Protein AF-A0A1T2L8E5-F1 (afdb_monomer_lite)

pLDDT: mean 88.31, std 12.89, range [35.72, 97.94]

Secondary structure (DSSP, 8-state):
-HHHHHHHHHHHHHHHHHHHHHHHHHHHH-TTTHHHHHHHHHHTHHHHHHHHHHHHHHHHHHHHHHT---TTS--HHHHHHHHHHHSPPPHHHHHHHHHHHHHHHHHHHHHHHHHIIIII---S-----

InterPro domains:
  IPR040704 HEPN, AbiU2-like [PF18734] (2-125)

Radius of gyration: 18.66 Å; chains: 1; bounding box: 38×29×58 Å

Foldseek 3Di:
DVVLVVLVVLLVVLVVQLVVLVVVLCCCVPPVNVVVCVVVCVVVVVVNVVSNLVSVLSNLVSLLLQDPPDCPGRHPVVSVVVCCVVPNDDPVVVVVS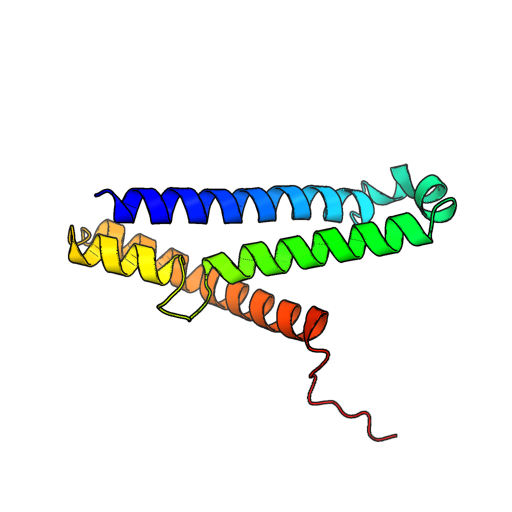VVVCVVCVVVSVVSVVVNCVSPPVPDVPPPPD

Organism: NCBI:txid642797

Structure (mmCIF, N/CA/C/O backbone):
data_AF-A0A1T2L8E5-F1
#
_entry.id   AF-A0A1T2L8E5-F1
#
loop_
_atom_site.group_PDB
_atom_site.id
_atom_site.type_symbol
_atom_site.label_atom_id
_atom_site.label_alt_id
_atom_site.label_comp_id
_atom_site.label_asym_id
_atom_site.label_entity_id
_atom_site.label_seq_id
_atom_site.pdbx_PDB_ins_code
_atom_site.Cartn_x
_atom_site.Cartn_y
_atom_site.Cartn_z
_atom_site.occupancy
_atom_site.B_iso_or_equiv
_atom_site.auth_seq_id
_atom_site.auth_comp_id
_atom_site.auth_asym_id
_atom_site.auth_atom_id
_atom_site.pdbx_PDB_model_num
ATOM 1 N N . MET A 1 1 ? 2.398 -8.120 -24.042 1.00 60.72 1 MET A N 1
ATOM 2 C CA . MET A 1 1 ? 1.280 -7.172 -23.806 1.00 60.72 1 MET A CA 1
ATOM 3 C C . MET A 1 1 ? 0.324 -7.706 -22.744 1.00 60.72 1 MET A C 1
ATOM 5 O O . MET A 1 1 ? -0.056 -6.941 -21.869 1.00 60.72 1 MET A O 1
ATOM 9 N N . ASP A 1 2 ? 0.035 -9.012 -22.755 1.00 79.31 2 ASP A N 1
ATOM 10 C CA . ASP A 1 2 ? -0.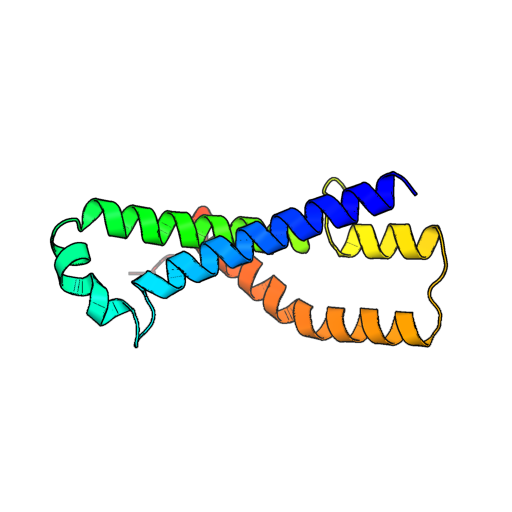758 -9.696 -21.721 1.00 79.31 2 ASP A CA 1
ATOM 11 C C . ASP A 1 2 ? -0.147 -9.578 -20.305 1.00 79.31 2 ASP A C 1
ATOM 13 O O . ASP A 1 2 ? -0.811 -9.130 -19.371 1.00 79.31 2 ASP A O 1
ATOM 17 N N . ASP A 1 3 ? 1.168 -9.798 -20.168 1.00 84.25 3 ASP A N 1
ATOM 18 C CA . ASP A 1 3 ? 1.861 -9.660 -18.875 1.00 84.25 3 ASP A CA 1
ATOM 19 C C . ASP A 1 3 ? 1.841 -8.230 -18.314 1.00 84.25 3 ASP A C 1
ATOM 21 O O . ASP A 1 3 ? 1.618 -8.032 -17.123 1.00 84.25 3 ASP A O 1
ATOM 25 N N . ILE A 1 4 ? 2.012 -7.206 -19.158 1.00 90.50 4 ILE A N 1
ATOM 26 C CA . ILE A 1 4 ? 1.951 -5.800 -18.718 1.00 90.50 4 ILE A CA 1
ATOM 27 C C . ILE A 1 4 ? 0.556 -5.482 -18.166 1.00 90.50 4 ILE A C 1
ATOM 29 O O . ILE A 1 4 ? 0.437 -4.887 -17.095 1.00 90.50 4 ILE A O 1
ATOM 33 N N . ASN A 1 5 ? -0.499 -5.915 -18.861 1.00 92.75 5 ASN A N 1
ATOM 34 C CA . ASN A 1 5 ? -1.879 -5.710 -18.420 1.00 92.75 5 ASN A CA 1
ATOM 35 C C . ASN A 1 5 ? -2.174 -6.430 -17.102 1.00 92.75 5 ASN A C 1
ATOM 37 O O . ASN A 1 5 ? -2.852 -5.869 -16.236 1.00 92.75 5 ASN A O 1
ATOM 41 N N . LYS A 1 6 ? -1.622 -7.634 -16.915 1.00 92.50 6 LYS A N 1
ATOM 42 C CA . LYS A 1 6 ? -1.698 -8.365 -15.649 1.00 92.50 6 LYS A CA 1
ATOM 43 C C . LYS A 1 6 ? -1.029 -7.587 -14.516 1.00 92.50 6 LYS A C 1
ATOM 45 O O . LYS A 1 6 ? -1.659 -7.370 -13.484 1.00 92.50 6 LYS A O 1
ATOM 50 N N . TYR A 1 7 ? 0.194 -7.092 -14.722 1.00 93.69 7 TYR A N 1
ATOM 51 C CA . TYR A 1 7 ? 0.890 -6.275 -13.721 1.00 93.69 7 TYR A CA 1
ATOM 52 C C . TYR A 1 7 ? 0.101 -5.014 -13.358 1.00 93.69 7 TYR A C 1
ATOM 54 O O . TYR A 1 7 ? -0.078 -4.716 -12.179 1.00 93.69 7 TYR A O 1
ATOM 62 N N . VAL A 1 8 ? -0.402 -4.285 -14.357 1.00 94.06 8 VAL A N 1
ATOM 63 C CA . VAL A 1 8 ? -1.191 -3.065 -14.134 1.00 94.06 8 VAL A CA 1
ATOM 64 C C . VAL A 1 8 ? -2.473 -3.366 -13.357 1.00 94.06 8 VAL A C 1
ATOM 66 O O . VAL A 1 8 ? -2.810 -2.626 -12.434 1.00 94.06 8 VAL A O 1
ATOM 69 N N . THR A 1 9 ? -3.178 -4.443 -13.702 1.00 96.00 9 THR A N 1
ATOM 70 C CA . THR A 1 9 ? -4.418 -4.851 -13.025 1.00 96.00 9 THR A CA 1
ATOM 71 C C . THR A 1 9 ? -4.169 -5.193 -11.559 1.00 96.00 9 THR A C 1
ATOM 73 O O . THR A 1 9 ? -4.834 -4.645 -10.681 1.00 96.00 9 THR A O 1
ATOM 76 N N . GLU A 1 10 ? -3.173 -6.029 -11.278 1.00 94.38 10 GLU A N 1
ATOM 77 C CA . GLU A 1 10 ? -2.825 -6.439 -9.914 1.00 94.38 10 GLU A CA 1
ATOM 78 C C . GLU A 1 10 ? -2.329 -5.265 -9.059 1.00 94.38 10 GLU A C 1
ATOM 80 O O . GLU A 1 10 ? -2.726 -5.120 -7.903 1.00 94.38 10 GLU A O 1
ATOM 85 N N . LEU A 1 11 ? -1.502 -4.379 -9.624 1.00 94.62 11 LEU A N 1
ATOM 86 C CA . LEU A 1 11 ? -1.008 -3.198 -8.913 1.00 94.62 11 LEU A CA 1
ATOM 87 C C . LEU A 1 11 ? -2.125 -2.197 -8.614 1.00 94.62 11 LEU A C 1
ATOM 89 O O . LEU A 1 11 ? -2.172 -1.644 -7.515 1.00 94.62 11 LEU A O 1
ATOM 93 N N . ARG A 1 12 ? -3.057 -1.992 -9.554 1.00 95.75 12 ARG A N 1
ATOM 94 C CA . ARG A 1 12 ? -4.266 -1.190 -9.310 1.00 95.75 12 ARG A CA 1
ATOM 95 C C . ARG A 1 12 ? -5.133 -1.812 -8.229 1.00 95.75 12 ARG A C 1
ATOM 97 O O . ARG A 1 12 ? -5.604 -1.099 -7.350 1.00 95.75 12 ARG A O 1
ATOM 104 N N . HIS A 1 13 ? -5.318 -3.128 -8.267 1.00 95.75 13 HIS A N 1
ATOM 105 C CA . HIS A 1 13 ? -6.064 -3.830 -7.235 1.00 95.75 13 HIS A CA 1
ATOM 106 C C . HIS A 1 13 ? -5.421 -3.630 -5.855 1.00 95.75 13 HIS A C 1
ATOM 108 O O . HIS A 1 13 ? -6.107 -3.221 -4.921 1.00 95.75 13 HIS A O 1
ATOM 114 N N . ALA A 1 14 ? -4.103 -3.809 -5.733 1.00 95.19 14 ALA A N 1
ATOM 115 C CA . ALA A 1 14 ? -3.379 -3.565 -4.486 1.00 95.19 14 ALA A CA 1
ATOM 116 C C . ALA A 1 14 ? -3.517 -2.110 -4.001 1.00 95.19 14 ALA A C 1
ATOM 118 O O . ALA A 1 14 ? -3.796 -1.882 -2.825 1.00 95.19 14 ALA A O 1
ATOM 119 N N . ALA A 1 15 ? -3.393 -1.129 -4.899 1.00 94.88 15 ALA A N 1
ATOM 120 C CA . ALA A 1 15 ? -3.581 0.282 -4.566 1.00 94.88 15 ALA A CA 1
ATOM 121 C C . ALA A 1 15 ? -5.010 0.583 -4.079 1.00 94.88 15 ALA A C 1
ATOM 123 O O . ALA A 1 15 ? -5.182 1.287 -3.085 1.00 94.88 15 ALA A O 1
ATOM 124 N N . ASN A 1 16 ? -6.028 -0.003 -4.714 1.00 97.31 16 ASN A N 1
ATOM 125 C CA . ASN A 1 16 ? -7.423 0.149 -4.298 1.00 97.31 16 ASN A CA 1
ATOM 126 C C . ASN A 1 16 ? -7.667 -0.458 -2.912 1.00 97.31 16 ASN A C 1
ATOM 128 O O . ASN A 1 16 ? -8.282 0.180 -2.062 1.00 97.31 16 ASN A O 1
ATOM 132 N N . ILE A 1 17 ? -7.149 -1.664 -2.653 1.00 97.31 17 ILE A N 1
ATOM 133 C CA . ILE A 1 17 ? -7.247 -2.300 -1.331 1.00 97.31 17 ILE A CA 1
ATOM 134 C C . ILE A 1 17 ? -6.553 -1.445 -0.268 1.00 97.31 17 ILE A C 1
ATOM 136 O O . ILE A 1 17 ? -7.107 -1.270 0.819 1.00 97.31 17 ILE A O 1
ATOM 140 N N . ALA A 1 18 ? -5.376 -0.889 -0.569 1.00 96.69 18 ALA A N 1
ATOM 141 C CA . ALA A 1 18 ? -4.692 0.031 0.330 1.00 96.69 18 ALA A CA 1
ATOM 142 C C . ALA A 1 18 ? -5.557 1.267 0.620 1.00 96.69 18 ALA A C 1
ATOM 144 O O . ALA A 1 18 ? -5.795 1.567 1.785 1.00 96.69 18 ALA A O 1
ATOM 145 N N . SER A 1 19 ? -6.088 1.931 -0.412 1.00 97.19 19 SER A N 1
ATOM 146 C CA . SER A 1 19 ? -6.933 3.122 -0.249 1.00 97.19 19 SER A CA 1
ATOM 147 C C . SER A 1 19 ? -8.151 2.844 0.628 1.00 97.19 19 SER A C 1
ATOM 149 O O . SER A 1 19 ? -8.341 3.508 1.637 1.00 97.19 19 SER A O 1
ATOM 151 N N . LEU A 1 20 ? -8.921 1.798 0.317 1.00 97.81 20 LEU A N 1
ATOM 152 C CA . LEU A 1 20 ? -10.140 1.468 1.060 1.00 97.81 20 LEU A CA 1
ATOM 153 C C . LEU A 1 20 ? -9.858 1.158 2.535 1.00 97.81 20 LEU A C 1
ATOM 155 O O . LEU A 1 20 ? -10.587 1.594 3.423 1.00 97.81 20 LEU A O 1
ATOM 159 N N . ASN A 1 21 ? -8.786 0.414 2.815 1.00 97.94 21 ASN A N 1
ATOM 160 C CA . ASN A 1 21 ? -8.409 0.106 4.193 1.00 97.94 21 ASN A CA 1
ATOM 161 C C . ASN A 1 21 ? -7.862 1.329 4.933 1.00 97.94 21 ASN A C 1
ATOM 163 O O . ASN A 1 21 ? -8.100 1.461 6.133 1.00 97.94 21 ASN A O 1
ATOM 167 N N . TYR A 1 22 ? -7.154 2.223 4.239 1.00 96.56 22 TYR A N 1
ATOM 168 C CA . TYR A 1 22 ? -6.742 3.504 4.798 1.00 96.56 22 TYR A CA 1
ATOM 169 C C . TYR A 1 22 ? -7.953 4.353 5.172 1.00 96.56 22 TYR A C 1
ATOM 171 O O . TYR A 1 22 ? -8.006 4.833 6.301 1.00 96.56 22 TYR A O 1
ATOM 179 N N . ASP A 1 23 ? -8.928 4.483 4.275 1.00 96.25 23 ASP A N 1
ATOM 180 C CA . ASP A 1 23 ? -10.118 5.303 4.495 1.00 96.25 23 ASP A CA 1
ATOM 181 C C . ASP A 1 23 ? -10.880 4.828 5.736 1.00 96.25 23 ASP A C 1
ATOM 183 O O . ASP A 1 23 ? -11.118 5.616 6.651 1.00 96.25 23 ASP A O 1
ATOM 187 N N . ILE A 1 24 ? -11.141 3.519 5.844 1.00 95.25 24 ILE A N 1
ATOM 188 C CA . ILE A 1 24 ? -11.811 2.931 7.014 1.00 95.25 24 ILE A CA 1
ATOM 189 C C . ILE A 1 24 ? -10.979 3.123 8.289 1.00 95.25 24 ILE A C 1
ATOM 191 O O . ILE A 1 24 ? -11.492 3.552 9.325 1.00 95.25 24 ILE A O 1
ATOM 195 N N . TRP A 1 25 ? -9.676 2.826 8.235 1.00 95.62 25 TRP A N 1
ATOM 196 C CA . TRP A 1 25 ? -8.793 2.991 9.390 1.00 95.62 25 TRP A CA 1
ATOM 197 C C . TRP A 1 25 ? -8.740 4.449 9.867 1.00 95.62 25 TRP A C 1
ATOM 199 O O . TRP A 1 25 ? -8.721 4.705 11.076 1.00 95.62 25 TRP A O 1
ATOM 209 N N . ARG A 1 26 ? -8.742 5.405 8.931 1.00 94.19 26 ARG A N 1
ATOM 210 C CA . ARG A 1 26 ? -8.792 6.840 9.218 1.00 94.19 26 ARG A CA 1
ATOM 211 C C . ARG A 1 26 ? -10.131 7.253 9.792 1.00 94.19 26 ARG A C 1
ATOM 213 O O . ARG A 1 26 ? -10.113 8.033 10.734 1.00 94.19 26 ARG A O 1
ATOM 220 N N . THR A 1 27 ? -11.256 6.714 9.329 1.00 93.94 27 THR A N 1
ATOM 221 C CA . THR A 1 27 ? -12.569 7.016 9.918 1.00 93.94 27 THR A CA 1
ATOM 222 C C . THR A 1 27 ? -12.574 6.783 11.433 1.00 93.94 27 THR A C 1
ATOM 224 O O . THR A 1 27 ? -13.066 7.628 12.179 1.00 93.94 27 THR A O 1
ATOM 227 N N . PHE A 1 28 ? -11.940 5.710 11.915 1.00 92.19 28 PHE A N 1
ATOM 228 C CA . PHE A 1 28 ? -11.896 5.383 13.348 1.00 92.19 28 PHE A CA 1
ATOM 229 C C . PHE A 1 28 ? -10.799 6.102 14.158 1.00 92.19 28 PHE A C 1
ATOM 231 O O . PHE A 1 28 ? -10.856 6.126 15.392 1.00 92.19 28 PHE A O 1
ATOM 238 N N . ASN A 1 29 ? -9.784 6.666 13.497 1.00 90.00 29 ASN A N 1
ATOM 239 C CA . ASN A 1 29 ? -8.602 7.238 14.162 1.00 90.00 29 ASN A CA 1
ATOM 240 C C . ASN A 1 29 ? -8.321 8.709 13.824 1.00 90.00 29 ASN A C 1
ATOM 242 O O . ASN A 1 29 ? -7.399 9.286 14.394 1.00 90.00 29 ASN A O 1
ATOM 246 N N . GLY A 1 30 ? -9.067 9.315 12.902 1.00 91.38 30 GLY A N 1
ATOM 247 C CA . GLY A 1 30 ? -8.925 10.718 12.529 1.00 91.38 30 GLY A CA 1
ATOM 248 C C . GLY A 1 30 ? -9.405 11.641 13.641 1.00 91.38 30 GLY A C 1
ATOM 249 O O . GLY A 1 30 ? -10.408 11.355 14.287 1.00 91.38 30 GLY A O 1
ATOM 250 N N . GLU A 1 31 ? -8.707 12.756 13.852 1.00 90.75 31 GLU A N 1
ATOM 251 C CA . GLU A 1 31 ? -9.055 13.735 14.894 1.00 90.75 31 GLU A CA 1
ATOM 252 C C . GLU A 1 31 ? -10.477 14.283 14.719 1.00 90.75 31 GLU A C 1
ATOM 254 O O . GLU A 1 31 ? -11.206 14.431 15.693 1.00 90.75 31 GLU A O 1
ATOM 259 N N . GLU A 1 32 ? -10.896 14.496 13.472 1.00 91.62 32 GLU A N 1
ATOM 260 C CA . GLU A 1 32 ? -12.224 15.015 13.132 1.00 91.62 32 GLU A CA 1
ATOM 261 C C . GLU A 1 32 ? -13.309 13.928 13.124 1.00 91.62 32 GLU A C 1
ATOM 263 O O . GLU A 1 32 ? -14.462 14.191 13.457 1.00 91.62 32 GLU A O 1
ATOM 268 N N . THR A 1 33 ? -12.962 12.692 12.754 1.00 91.44 33 THR A N 1
ATOM 269 C CA . THR A 1 33 ? -13.947 11.620 12.534 1.00 91.44 33 THR A CA 1
ATOM 270 C C . THR A 1 33 ? -14.145 10.730 13.753 1.00 91.44 33 THR A C 1
ATOM 272 O O . THR A 1 33 ? -15.249 10.251 13.993 1.00 91.44 33 THR A O 1
ATOM 275 N N . ARG A 1 34 ? -13.105 10.520 14.566 1.00 91.50 34 ARG A N 1
ATOM 276 C CA . ARG A 1 34 ? -13.168 9.673 15.762 1.00 91.50 34 ARG A CA 1
ATOM 277 C C . ARG A 1 34 ? -14.216 10.141 16.782 1.00 91.50 34 ARG A C 1
ATOM 279 O O . ARG A 1 34 ? -14.924 9.268 17.287 1.00 91.50 34 ARG A O 1
ATOM 286 N N . PRO A 1 35 ? -14.373 11.448 17.087 1.00 95.38 35 PRO A N 1
ATOM 287 C CA . PRO A 1 35 ? -15.386 11.907 18.041 1.00 95.38 35 PRO A CA 1
ATOM 288 C C . PRO A 1 35 ? -16.815 11.520 17.647 1.00 95.38 35 PRO A C 1
ATOM 290 O O . PRO A 1 35 ? -17.640 11.299 18.524 1.00 95.38 35 PRO A O 1
ATOM 293 N N . ILE A 1 36 ? -17.094 11.365 16.348 1.00 95.00 36 ILE A N 1
ATOM 294 C CA . ILE A 1 36 ? -18.413 10.969 15.829 1.00 95.00 36 ILE A CA 1
ATOM 295 C C . ILE A 1 36 ? -18.776 9.543 16.272 1.00 95.00 36 ILE A C 1
ATOM 297 O O . ILE A 1 36 ? -19.940 9.240 16.517 1.00 95.00 36 ILE A O 1
ATOM 301 N N . PHE A 1 37 ? -17.780 8.660 16.388 1.00 92.00 37 PHE A N 1
ATOM 302 C CA . PHE A 1 37 ? -17.991 7.233 16.639 1.00 92.00 37 PHE A CA 1
ATOM 303 C C . PHE A 1 37 ? -17.567 6.784 18.040 1.00 92.00 37 PHE A C 1
ATOM 305 O O . PHE A 1 37 ? -17.784 5.623 18.381 1.00 92.00 37 PHE A O 1
ATOM 312 N N . VAL A 1 38 ? -16.973 7.663 18.857 1.00 94.06 38 VAL A N 1
ATOM 313 C CA . VAL A 1 38 ? -16.281 7.282 20.101 1.00 94.06 38 VAL A CA 1
ATOM 314 C C . VAL A 1 38 ? -17.175 6.512 21.078 1.00 94.06 38 VAL A C 1
ATOM 316 O O . VAL A 1 38 ? -16.746 5.491 21.612 1.00 94.06 38 VAL A O 1
ATOM 319 N N . ASP A 1 39 ? -18.436 6.910 21.236 1.00 96.50 39 ASP A N 1
ATOM 320 C CA . ASP A 1 39 ? -19.375 6.239 22.145 1.00 96.50 39 ASP A CA 1
ATOM 321 C C . ASP A 1 39 ? -19.726 4.824 21.664 1.00 96.50 39 ASP A C 1
ATOM 323 O O . ASP A 1 39 ? -19.755 3.865 22.442 1.00 96.50 39 ASP A O 1
ATOM 327 N N . THR A 1 40 ? -19.910 4.664 20.351 1.00 95.88 40 THR A N 1
ATOM 328 C CA . THR A 1 40 ? -20.158 3.354 19.730 1.00 95.88 40 THR A CA 1
ATOM 329 C C . THR A 1 40 ? -18.909 2.478 19.807 1.00 95.88 40 THR A C 1
ATOM 331 O O . THR A 1 40 ? -18.995 1.288 20.114 1.00 95.88 40 THR A O 1
ATOM 334 N N . MET A 1 41 ? -17.734 3.072 19.591 1.00 95.00 41 MET A N 1
ATOM 335 C CA . MET A 1 41 ? -16.452 2.386 19.710 1.00 95.00 41 MET A CA 1
ATOM 336 C C . MET A 1 41 ? -16.212 1.871 21.126 1.00 95.00 41 MET A C 1
ATOM 338 O O . MET A 1 41 ? -15.765 0.739 21.286 1.00 95.00 41 MET A O 1
ATOM 342 N N . ASN A 1 42 ? -16.563 2.661 22.141 1.00 95.75 42 ASN A N 1
ATOM 343 C CA . ASN A 1 42 ? -16.462 2.262 23.541 1.00 95.75 42 ASN A CA 1
ATOM 344 C C . ASN A 1 42 ? -17.460 1.145 23.882 1.00 95.75 42 ASN A C 1
ATOM 346 O O . ASN A 1 42 ? -17.095 0.177 24.551 1.00 95.75 42 ASN A O 1
ATOM 350 N N . THR A 1 43 ? -18.687 1.227 23.357 1.00 97.75 43 THR A N 1
ATOM 351 C CA . THR A 1 43 ? -19.724 0.195 23.539 1.00 97.75 43 THR A CA 1
ATOM 352 C C . THR A 1 43 ? -19.287 -1.163 22.976 1.00 97.75 43 THR A C 1
ATOM 354 O O . THR A 1 43 ? -19.467 -2.190 23.627 1.00 97.75 43 THR A O 1
ATOM 357 N N . TYR A 1 44 ? -18.648 -1.181 21.803 1.00 96.94 44 TYR A N 1
ATOM 358 C CA . TYR A 1 44 ? -18.189 -2.407 21.136 1.00 96.94 44 TYR A CA 1
ATOM 359 C C . TYR A 1 44 ? -16.661 -2.487 21.052 1.00 96.94 44 TYR A C 1
ATOM 361 O O . TYR A 1 44 ? -16.091 -2.771 19.996 1.00 96.94 44 TYR A O 1
ATOM 369 N N . THR A 1 45 ? -15.989 -2.249 22.182 1.00 95.31 45 THR A N 1
ATOM 370 C CA . THR A 1 45 ? -14.528 -2.064 22.245 1.00 95.31 45 THR A CA 1
ATOM 371 C C . THR A 1 45 ? -13.744 -3.164 21.525 1.00 95.31 45 THR A C 1
ATOM 373 O O . THR A 1 45 ? -12.884 -2.858 20.700 1.00 95.31 45 THR A O 1
ATOM 376 N N . LEU A 1 46 ? -14.053 -4.440 21.786 1.00 95.88 46 LEU A N 1
ATOM 377 C CA . LEU A 1 46 ? -13.314 -5.557 21.189 1.00 95.88 46 LEU A CA 1
ATOM 378 C C . LEU A 1 46 ? -13.439 -5.575 19.659 1.00 95.88 46 LEU A C 1
ATOM 380 O O . LEU A 1 46 ? -12.439 -5.724 18.962 1.00 95.88 46 LEU A O 1
ATOM 384 N N . TYR A 1 47 ? -14.651 -5.360 19.139 1.00 96.12 47 TYR A N 1
ATOM 385 C CA . TYR A 1 47 ? -14.895 -5.306 17.700 1.00 96.12 47 TYR A CA 1
ATOM 386 C C . TYR A 1 47 ? -14.068 -4.199 17.041 1.00 96.12 47 TYR A C 1
ATOM 388 O O . TYR A 1 47 ? -13.346 -4.462 16.081 1.00 96.12 47 TYR A O 1
ATOM 396 N N . PHE A 1 48 ? -14.113 -2.976 17.576 1.00 95.06 48 PHE A N 1
ATOM 397 C CA . PHE A 1 48 ? -13.401 -1.849 16.972 1.00 95.06 48 PHE A CA 1
ATOM 398 C C . PHE A 1 48 ? -11.884 -1.953 17.121 1.00 95.06 48 PHE A C 1
ATOM 400 O O . PHE A 1 48 ? -11.168 -1.592 16.191 1.00 95.06 48 PHE A O 1
ATOM 407 N N . GLN A 1 49 ? -11.373 -2.493 18.230 1.00 93.81 49 GLN A N 1
ATOM 408 C CA . GLN A 1 49 ? -9.945 -2.791 18.369 1.00 93.81 49 GLN A CA 1
ATOM 409 C C . GLN A 1 49 ? -9.475 -3.773 17.289 1.00 93.81 49 GLN A C 1
ATOM 411 O O . GLN A 1 49 ? -8.480 -3.511 16.606 1.00 93.81 49 GLN A O 1
ATOM 416 N N . THR A 1 50 ? -10.212 -4.870 17.089 1.00 95.31 50 THR A N 1
ATOM 417 C CA . THR A 1 50 ? -9.905 -5.854 16.046 1.00 95.31 50 THR A CA 1
ATOM 418 C C . THR A 1 50 ? -10.038 -5.254 14.648 1.00 95.31 50 THR A C 1
ATOM 420 O O . THR A 1 50 ? -9.131 -5.427 13.837 1.00 95.31 50 THR A O 1
ATOM 423 N N . ALA A 1 51 ? -11.110 -4.512 14.365 1.00 95.69 51 ALA A N 1
ATOM 424 C CA . ALA A 1 51 ? -11.350 -3.902 13.059 1.00 95.69 51 ALA A CA 1
ATOM 425 C C . ALA A 1 51 ? -10.266 -2.876 12.697 1.00 95.69 51 ALA A C 1
ATOM 427 O O . ALA A 1 51 ? -9.702 -2.932 11.605 1.00 95.69 51 ALA A O 1
ATOM 428 N N . ILE A 1 52 ? -9.905 -1.981 13.625 1.00 94.81 52 ILE A N 1
ATOM 429 C CA . ILE A 1 52 ? -8.825 -1.003 13.427 1.00 94.81 52 ILE A CA 1
ATOM 430 C C . ILE A 1 52 ? -7.515 -1.715 13.102 1.00 94.81 52 ILE A C 1
ATOM 432 O O . ILE A 1 52 ? -6.829 -1.338 12.149 1.00 94.81 52 ILE A O 1
ATOM 436 N N . HIS A 1 53 ? -7.166 -2.749 13.871 1.00 93.38 53 HIS A N 1
ATOM 437 C CA . HIS A 1 53 ? -5.945 -3.504 13.625 1.00 93.38 53 HIS A CA 1
ATOM 438 C C . HIS A 1 53 ? -5.983 -4.218 12.269 1.00 93.38 53 HIS A C 1
ATOM 440 O O . HIS A 1 53 ? -5.017 -4.137 11.514 1.00 93.38 53 HIS A O 1
ATOM 446 N N . ALA A 1 54 ? -7.100 -4.866 11.933 1.00 95.31 54 ALA A N 1
ATOM 447 C CA . ALA A 1 54 ? -7.271 -5.597 10.683 1.00 95.31 54 ALA A CA 1
ATOM 448 C C . ALA A 1 54 ? -7.143 -4.681 9.458 1.00 95.31 54 ALA A C 1
ATOM 450 O O . ALA A 1 54 ? -6.390 -4.999 8.539 1.00 95.31 54 ALA A O 1
ATOM 451 N N . HIS A 1 55 ? -7.803 -3.520 9.464 1.00 96.94 55 HIS A N 1
ATOM 452 C CA . HIS A 1 55 ? -7.698 -2.557 8.368 1.00 96.94 55 HIS A CA 1
ATOM 453 C C . HIS A 1 55 ? -6.291 -1.961 8.262 1.00 96.94 55 HIS A C 1
ATOM 455 O O . HIS A 1 55 ? -5.751 -1.851 7.163 1.00 96.94 55 HIS A O 1
ATOM 461 N N . PHE A 1 56 ? -5.634 -1.662 9.387 1.00 94.88 56 PHE A N 1
ATOM 462 C CA . PHE A 1 56 ? -4.244 -1.202 9.364 1.00 94.88 56 PHE A CA 1
ATOM 463 C C . PHE A 1 56 ? -3.286 -2.264 8.803 1.00 94.88 56 PHE A C 1
ATOM 465 O O . PHE A 1 56 ? -2.431 -1.977 7.966 1.00 94.88 56 PHE A O 1
ATOM 472 N N . ALA A 1 57 ? -3.448 -3.514 9.229 1.00 94.44 57 ALA A N 1
ATOM 473 C CA . ALA A 1 57 ? -2.664 -4.646 8.760 1.00 94.44 57 ALA A CA 1
ATOM 474 C C . ALA A 1 57 ? -2.875 -4.896 7.254 1.00 94.44 57 ALA A C 1
ATOM 476 O O . ALA A 1 57 ? -1.902 -5.050 6.512 1.00 94.44 57 ALA A O 1
ATOM 477 N N . ALA A 1 58 ? -4.127 -4.871 6.789 1.00 95.50 58 ALA A N 1
ATOM 478 C CA . ALA A 1 58 ? -4.483 -5.021 5.381 1.00 95.50 58 ALA A CA 1
ATOM 479 C C . ALA A 1 58 ? -3.910 -3.889 4.512 1.00 95.50 58 ALA A C 1
ATOM 481 O O . ALA A 1 58 ? -3.340 -4.166 3.454 1.00 95.50 58 ALA A O 1
ATOM 482 N N . LEU A 1 59 ? -3.972 -2.638 4.988 1.00 95.88 59 LEU A N 1
ATOM 483 C CA . LEU A 1 59 ? -3.320 -1.484 4.363 1.00 95.88 59 LEU A CA 1
ATOM 484 C C . LEU A 1 59 ? -1.817 -1.729 4.167 1.00 95.88 59 LEU A C 1
ATOM 486 O O . LEU A 1 59 ? -1.301 -1.572 3.060 1.00 95.88 59 LEU A O 1
ATOM 490 N N . LEU A 1 60 ? -1.109 -2.140 5.224 1.00 94.56 60 LEU A N 1
ATOM 491 C CA . LEU A 1 60 ? 0.334 -2.383 5.159 1.00 94.56 60 LEU A CA 1
ATOM 492 C C . LEU A 1 60 ? 0.693 -3.522 4.204 1.00 94.56 60 LEU A C 1
ATOM 494 O O . LEU A 1 60 ? 1.669 -3.403 3.466 1.00 94.56 60 LEU A O 1
ATOM 498 N N . ILE A 1 61 ? -0.081 -4.611 4.197 1.00 93.38 61 ILE A N 1
ATOM 499 C CA . ILE A 1 61 ? 0.124 -5.727 3.264 1.00 93.38 61 ILE A CA 1
ATOM 500 C C . ILE A 1 61 ? -0.051 -5.247 1.821 1.00 93.38 61 ILE A C 1
ATOM 502 O O . ILE A 1 61 ? 0.803 -5.522 0.978 1.00 93.38 61 ILE A O 1
ATOM 506 N N . ALA A 1 62 ? -1.134 -4.524 1.536 1.00 94.62 62 ALA A N 1
ATOM 507 C CA . ALA A 1 62 ? -1.437 -4.044 0.195 1.00 94.62 62 ALA A CA 1
ATOM 508 C C . ALA A 1 62 ? -0.359 -3.078 -0.323 1.00 94.62 62 ALA A C 1
ATOM 510 O O . ALA A 1 62 ? 0.140 -3.262 -1.431 1.00 94.62 62 ALA A O 1
ATOM 511 N N . LEU A 1 63 ? 0.077 -2.120 0.505 1.00 94.25 63 LEU A N 1
ATOM 512 C CA . LEU A 1 63 ? 1.170 -1.205 0.162 1.00 94.25 63 LEU A CA 1
ATOM 513 C C . LEU A 1 63 ? 2.512 -1.922 -0.005 1.00 94.25 63 LEU A C 1
ATOM 515 O O . LEU A 1 63 ? 3.278 -1.584 -0.903 1.00 94.25 63 LEU A O 1
ATOM 519 N N . TYR A 1 64 ? 2.812 -2.909 0.843 1.00 92.81 64 TYR A N 1
ATOM 520 C CA . TYR A 1 64 ? 4.069 -3.648 0.753 1.00 92.81 64 TYR A CA 1
ATOM 521 C C . TYR A 1 64 ? 4.176 -4.423 -0.563 1.00 92.81 64 TYR A C 1
ATOM 523 O O . TYR A 1 64 ? 5.230 -4.393 -1.191 1.00 92.81 64 TYR A O 1
ATOM 531 N N . ARG A 1 65 ? 3.081 -5.048 -1.022 1.00 91.00 65 ARG A N 1
ATOM 532 C CA . ARG A 1 65 ? 3.042 -5.788 -2.298 1.00 91.00 65 ARG A CA 1
ATOM 533 C C . ARG A 1 65 ? 3.424 -4.919 -3.500 1.00 91.00 65 ARG A C 1
ATOM 535 O O . ARG A 1 65 ? 4.074 -5.411 -4.415 1.00 91.00 65 ARG A O 1
ATOM 542 N N . VAL A 1 66 ? 3.078 -3.629 -3.484 1.00 90.75 66 VAL A N 1
ATOM 543 C CA . VAL A 1 66 ? 3.389 -2.689 -4.578 1.00 90.75 66 VAL A CA 1
ATOM 544 C C . VAL A 1 66 ? 4.900 -2.547 -4.801 1.00 90.75 66 VAL A C 1
ATOM 546 O O . VAL A 1 66 ? 5.327 -2.395 -5.943 1.00 90.75 66 VAL A O 1
ATOM 549 N N . HIS A 1 67 ? 5.715 -2.644 -3.746 1.00 87.50 67 HIS A N 1
ATOM 550 C CA . HIS A 1 67 ? 7.176 -2.467 -3.811 1.00 87.50 67 HIS A CA 1
ATOM 551 C C . HIS A 1 67 ? 7.949 -3.634 -3.196 1.00 87.50 67 HIS A C 1
ATOM 553 O O . HIS A 1 67 ? 9.056 -3.474 -2.680 1.00 87.50 67 HIS A O 1
ATOM 559 N N . GLU A 1 68 ? 7.354 -4.824 -3.201 1.00 84.62 68 GLU A N 1
ATOM 560 C CA . GLU A 1 68 ? 8.004 -6.004 -2.651 1.00 84.62 68 GLU A CA 1
ATOM 561 C C . GLU A 1 68 ? 9.266 -6.328 -3.474 1.00 84.62 68 GLU A C 1
ATOM 563 O O . GLU A 1 68 ? 9.181 -6.432 -4.696 1.00 84.62 68 GLU A O 1
ATOM 568 N N . PRO A 1 69 ? 10.446 -6.506 -2.845 1.00 80.88 69 PRO A N 1
ATOM 569 C CA . PRO A 1 69 ? 11.706 -6.677 -3.575 1.00 80.88 69 PRO A CA 1
ATOM 570 C C . PRO A 1 69 ? 11.849 -8.043 -4.259 1.00 80.88 69 PRO A C 1
ATOM 572 O O . PRO A 1 69 ? 12.836 -8.285 -4.955 1.00 80.88 69 PRO A O 1
ATOM 575 N N . ARG A 1 70 ? 10.911 -8.968 -4.036 1.00 83.19 70 ARG A N 1
ATOM 576 C CA . ARG A 1 70 ? 10.964 -10.305 -4.622 1.00 83.19 70 ARG A CA 1
ATOM 577 C C . ARG A 1 70 ? 10.657 -10.242 -6.117 1.00 83.19 70 ARG A C 1
ATOM 579 O O . ARG A 1 70 ? 9.704 -9.601 -6.543 1.00 83.19 70 ARG A O 1
ATOM 586 N N . SER A 1 71 ? 11.440 -10.947 -6.924 1.00 80.81 71 SER A N 1
ATOM 587 C CA . SER A 1 71 ? 11.254 -10.980 -8.379 1.00 80.81 71 SER A CA 1
ATOM 588 C C . SER A 1 71 ? 10.152 -11.936 -8.845 1.00 80.81 71 SER A C 1
ATOM 590 O O . SER A 1 71 ? 9.784 -11.895 -10.012 1.00 80.81 71 SER A O 1
ATOM 592 N N . ASP A 1 72 ? 9.655 -12.808 -7.964 1.00 84.12 72 ASP A N 1
ATOM 593 C CA . ASP A 1 72 ? 8.586 -13.775 -8.242 1.00 84.12 72 ASP A CA 1
ATOM 594 C C . ASP A 1 72 ? 7.181 -13.234 -7.922 1.00 84.12 72 ASP A C 1
ATOM 596 O O . ASP A 1 72 ? 6.209 -13.988 -7.917 1.00 84.12 72 ASP A O 1
ATOM 600 N N . THR A 1 73 ? 7.058 -11.928 -7.663 1.00 87.19 73 THR A N 1
ATOM 601 C CA . THR A 1 73 ? 5.784 -11.263 -7.369 1.00 87.19 73 THR A CA 1
ATOM 602 C C . THR A 1 73 ? 5.472 -10.144 -8.361 1.00 87.19 73 THR A C 1
ATOM 604 O O . THR A 1 73 ? 6.326 -9.654 -9.104 1.00 87.19 73 THR A O 1
ATOM 607 N N . VAL A 1 74 ? 4.201 -9.738 -8.386 1.00 89.94 74 VAL A N 1
ATOM 608 C CA . VAL A 1 74 ? 3.740 -8.591 -9.169 1.00 89.94 74 VAL A CA 1
ATOM 609 C C . VAL A 1 74 ? 3.944 -7.318 -8.353 1.00 89.94 74 VAL A C 1
ATOM 611 O O . VAL A 1 74 ? 3.229 -7.077 -7.382 1.00 89.94 74 VAL A O 1
ATOM 614 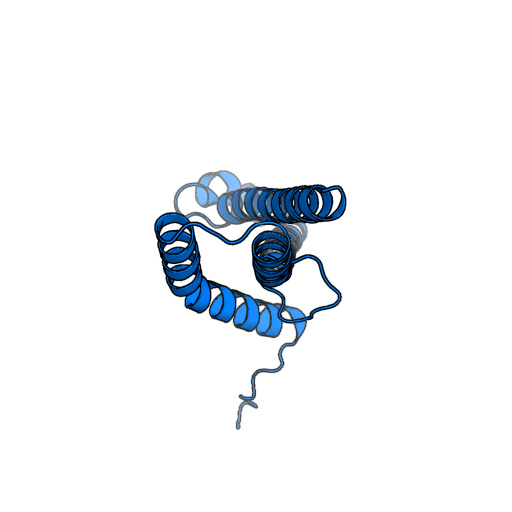N N . ASN A 1 75 ? 4.931 -6.518 -8.752 1.00 92.94 75 ASN A N 1
ATOM 615 C CA . ASN A 1 75 ? 5.339 -5.283 -8.085 1.00 92.94 75 ASN A CA 1
ATOM 616 C C . ASN A 1 75 ? 5.733 -4.201 -9.115 1.00 92.94 75 ASN A C 1
ATOM 618 O O . ASN A 1 75 ? 5.936 -4.485 -10.301 1.00 92.94 75 ASN A O 1
ATOM 622 N N . VAL A 1 76 ? 5.819 -2.945 -8.671 1.00 91.94 76 VAL A N 1
ATOM 623 C CA . VAL A 1 76 ? 6.160 -1.788 -9.516 1.00 91.94 76 VAL A CA 1
ATOM 624 C C . VAL A 1 76 ? 7.552 -1.921 -10.144 1.00 91.94 76 VAL A C 1
ATOM 626 O O . VAL A 1 76 ? 7.650 -1.701 -11.353 1.00 91.94 76 VAL A O 1
ATOM 629 N N . PRO A 1 77 ? 8.618 -2.326 -9.419 1.00 90.25 77 PRO A N 1
ATOM 630 C CA . PRO A 1 77 ? 9.922 -2.568 -10.040 1.00 90.25 77 PRO A CA 1
ATOM 631 C C . PRO A 1 77 ? 9.869 -3.576 -11.198 1.00 90.25 77 PRO A C 1
ATOM 633 O O . PRO A 1 77 ? 10.462 -3.341 -12.253 1.00 90.25 77 PRO A O 1
ATOM 636 N N . GLY A 1 78 ? 9.116 -4.667 -11.034 1.00 91.56 78 GLY A N 1
ATOM 637 C CA . GLY A 1 78 ? 8.890 -5.675 -12.066 1.00 91.56 78 GLY A CA 1
ATOM 638 C C . GLY A 1 78 ? 8.138 -5.121 -13.276 1.00 91.56 78 GLY A C 1
ATOM 639 O O . GLY A 1 78 ? 8.569 -5.340 -14.408 1.00 91.56 78 GLY A O 1
ATOM 640 N N . LEU A 1 79 ? 7.082 -4.327 -13.056 1.00 91.88 79 LEU A N 1
ATOM 641 C CA . LEU A 1 79 ? 6.362 -3.653 -14.143 1.00 91.88 79 LEU A CA 1
ATOM 642 C C . LEU A 1 79 ? 7.296 -2.722 -14.928 1.00 91.88 79 LEU A C 1
ATOM 644 O O . LEU A 1 79 ? 7.348 -2.788 -16.154 1.00 91.88 79 LEU 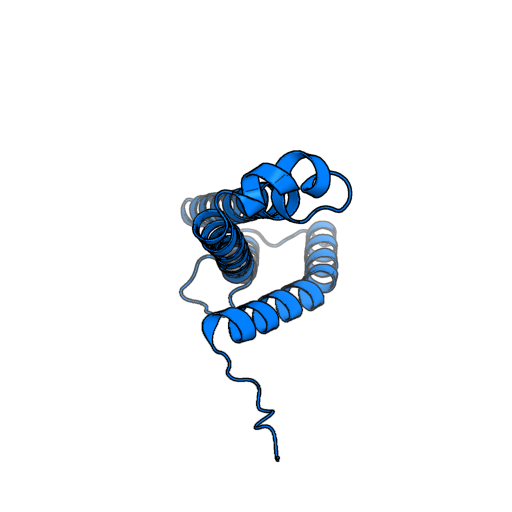A O 1
ATOM 648 N N . VAL A 1 80 ? 8.059 -1.874 -14.232 1.00 90.69 80 VAL A N 1
ATOM 649 C CA . VAL A 1 80 ? 9.005 -0.935 -14.857 1.00 90.69 80 VAL A CA 1
ATOM 650 C C . VAL A 1 80 ? 10.037 -1.685 -15.699 1.00 90.69 80 VAL A C 1
ATOM 652 O O . VAL A 1 80 ? 10.351 -1.251 -16.809 1.00 90.69 80 VAL A O 1
ATOM 655 N N . LYS A 1 81 ? 10.536 -2.822 -15.202 1.00 89.94 81 LYS A N 1
ATOM 656 C CA . LYS A 1 81 ? 11.468 -3.685 -15.931 1.00 89.94 81 LYS A CA 1
ATOM 657 C C . LYS A 1 81 ? 10.845 -4.233 -17.221 1.00 89.94 81 LYS A C 1
ATOM 659 O O . LYS A 1 81 ? 11.410 -4.008 -18.287 1.00 89.94 81 LYS A O 1
ATOM 664 N N . ILE A 1 82 ? 9.674 -4.870 -17.139 1.00 91.12 82 ILE A N 1
ATOM 665 C CA . ILE A 1 82 ? 9.001 -5.490 -18.297 1.00 91.12 82 ILE A CA 1
ATOM 666 C C . ILE A 1 82 ? 8.630 -4.443 -19.351 1.00 91.12 82 ILE A C 1
ATOM 668 O O . ILE A 1 82 ? 8.805 -4.674 -20.550 1.00 91.12 82 ILE A O 1
ATOM 672 N N . VAL A 1 83 ? 8.136 -3.276 -18.925 1.00 90.50 83 VAL A N 1
ATOM 673 C CA . VAL A 1 83 ? 7.793 -2.197 -19.859 1.00 90.50 83 VAL A CA 1
ATOM 674 C C . VAL A 1 83 ? 9.047 -1.694 -20.561 1.00 90.50 83 VAL A C 1
ATOM 676 O O . VAL A 1 83 ? 9.032 -1.600 -21.781 1.00 90.50 83 VAL A O 1
ATOM 679 N N . LYS A 1 84 ? 10.142 -1.453 -19.830 1.00 89.12 84 LYS A N 1
ATOM 680 C CA . LYS A 1 84 ? 11.416 -1.007 -20.411 1.00 89.12 84 LYS A CA 1
ATOM 681 C C . LYS A 1 84 ? 11.996 -2.013 -21.412 1.00 89.12 84 LYS A C 1
ATOM 683 O O . LYS A 1 84 ? 12.576 -1.592 -22.407 1.00 89.12 84 LYS A O 1
ATOM 688 N N . GLU A 1 85 ? 11.871 -3.310 -21.134 1.00 89.50 85 GLU A N 1
ATOM 689 C CA . GLU A 1 85 ? 12.327 -4.392 -22.021 1.00 89.50 85 GLU A CA 1
ATOM 690 C C . GLU A 1 85 ? 11.457 -4.511 -23.278 1.00 89.50 85 GLU A C 1
ATOM 692 O O . GLU A 1 85 ? 11.980 -4.747 -24.363 1.00 89.50 85 GLU A O 1
ATOM 697 N N . SER A 1 86 ? 10.144 -4.302 -23.149 1.00 86.88 86 SER A N 1
ATOM 698 C CA . SER A 1 86 ? 9.207 -4.372 -24.278 1.00 86.88 86 SER A CA 1
ATOM 699 C C . SER A 1 86 ? 9.249 -3.114 -25.151 1.00 86.88 86 SER A C 1
ATOM 701 O O . SER A 1 86 ? 9.145 -3.196 -26.370 1.00 86.88 86 SER A O 1
ATOM 703 N N . HIS A 1 87 ? 9.363 -1.945 -24.520 1.00 85.81 87 HIS A N 1
ATOM 704 C CA . HIS A 1 87 ? 9.356 -0.628 -25.146 1.00 85.81 87 HIS A CA 1
ATOM 705 C C . HIS A 1 87 ? 10.264 0.309 -24.338 1.00 85.81 87 HIS A C 1
ATOM 707 O O . HIS A 1 87 ? 9.872 0.783 -23.265 1.00 85.81 87 HIS A O 1
ATOM 713 N N . PRO A 1 88 ? 11.478 0.608 -24.827 1.00 86.25 88 PRO A N 1
ATOM 714 C CA . PRO A 1 88 ? 12.366 1.538 -24.151 1.00 86.25 88 PRO A CA 1
ATOM 715 C C . PRO A 1 88 ? 11.670 2.879 -23.908 1.00 86.25 88 PRO A C 1
ATOM 717 O O . PRO A 1 88 ? 11.118 3.487 -24.824 1.00 86.25 88 PRO A O 1
ATOM 720 N N . PHE A 1 89 ? 11.698 3.346 -22.661 1.00 89.50 89 PHE A N 1
ATOM 721 C CA . PHE A 1 89 ? 11.140 4.649 -22.319 1.00 89.50 89 PHE A CA 1
ATOM 722 C C . PHE A 1 89 ? 11.829 5.769 -23.098 1.00 89.50 89 PHE A C 1
ATOM 724 O O . PHE A 1 89 ? 13.054 5.766 -23.257 1.00 89.50 89 PHE A O 1
ATOM 731 N N . SER A 1 90 ? 11.053 6.786 -23.479 1.00 92.12 90 SER A N 1
ATOM 732 C CA . SER A 1 90 ? 11.623 8.076 -23.860 1.00 92.12 90 SER A CA 1
ATOM 733 C C . SER A 1 90 ? 12.420 8.668 -22.688 1.00 92.12 90 SER A C 1
ATOM 735 O O . SER A 1 90 ? 12.203 8.320 -21.520 1.00 92.12 90 SER A O 1
ATOM 737 N N . ALA A 1 91 ? 13.351 9.579 -22.981 1.00 90.31 91 ALA A N 1
ATOM 738 C CA . ALA A 1 91 ? 14.155 10.236 -21.948 1.00 90.31 91 ALA A CA 1
ATOM 739 C C . ALA A 1 91 ? 13.284 10.942 -20.889 1.00 90.31 91 ALA A C 1
ATOM 741 O O . ALA A 1 91 ? 13.597 10.897 -19.699 1.00 90.31 91 ALA A O 1
ATOM 742 N N . GLU A 1 92 ? 12.167 11.530 -21.319 1.00 92.38 92 GLU A N 1
ATOM 743 C CA . GLU A 1 92 ? 11.192 12.192 -20.453 1.00 92.38 92 GLU A CA 1
ATOM 744 C C . GLU A 1 92 ? 10.497 11.204 -19.508 1.00 92.38 92 GLU A C 1
ATOM 746 O O . GLU A 1 92 ? 10.560 11.374 -18.292 1.00 92.38 92 GLU A O 1
ATOM 751 N N . ILE A 1 93 ? 9.921 10.117 -20.038 1.00 91.56 93 ILE A N 1
ATOM 752 C CA . ILE A 1 93 ? 9.242 9.100 -19.219 1.00 91.56 93 ILE A CA 1
ATOM 753 C C . ILE A 1 93 ? 10.223 8.474 -18.227 1.00 91.56 93 ILE A C 1
ATOM 755 O O . ILE A 1 93 ? 9.899 8.290 -17.054 1.00 91.56 93 ILE A O 1
ATOM 759 N N . LYS A 1 94 ? 11.452 8.194 -18.672 1.00 89.88 94 LYS A N 1
ATOM 760 C CA . LYS A 1 94 ? 12.509 7.666 -17.807 1.00 89.88 94 LYS A CA 1
ATOM 761 C C . LYS A 1 94 ? 12.798 8.611 -16.639 1.00 89.88 94 LYS A C 1
ATOM 763 O O . LYS A 1 94 ? 12.920 8.143 -15.510 1.00 89.88 94 LYS A O 1
ATOM 768 N N . LYS A 1 95 ? 12.898 9.921 -16.892 1.00 91.62 95 LYS A N 1
ATOM 769 C CA . LYS A 1 95 ? 13.112 10.929 -15.843 1.00 91.62 95 LYS A CA 1
ATOM 770 C C . LYS A 1 95 ? 11.958 10.929 -14.838 1.00 91.62 95 LYS A C 1
ATOM 772 O O . LYS A 1 95 ? 12.215 10.889 -13.639 1.00 91.62 95 LYS A O 1
ATOM 777 N N . THR A 1 96 ? 10.717 10.907 -15.317 1.00 93.50 96 THR A N 1
ATOM 778 C CA . THR A 1 96 ? 9.517 10.886 -14.468 1.00 93.50 96 THR A CA 1
ATOM 779 C C . THR A 1 96 ? 9.463 9.642 -13.584 1.00 93.50 96 THR A C 1
ATOM 781 O O . THR A 1 96 ? 9.312 9.758 -12.371 1.00 93.50 96 THR A O 1
ATOM 784 N N . VAL A 1 97 ? 9.663 8.452 -14.160 1.00 90.69 97 VAL A N 1
ATOM 785 C CA . VAL A 1 97 ? 9.657 7.184 -13.410 1.00 90.69 97 VAL A CA 1
ATOM 786 C C . VAL A 1 97 ? 10.750 7.164 -12.337 1.00 90.69 97 VAL A C 1
ATOM 788 O O . VAL A 1 97 ? 10.495 6.727 -11.218 1.00 90.69 97 VAL A O 1
ATOM 791 N N . LEU A 1 98 ? 11.952 7.661 -12.648 1.00 89.38 98 LEU A N 1
ATOM 792 C CA . LEU A 1 98 ? 13.046 7.739 -11.677 1.00 89.38 98 LEU A CA 1
ATOM 793 C C . LEU A 1 98 ? 12.763 8.746 -10.554 1.00 89.38 98 LEU A C 1
ATOM 795 O O . LEU A 1 98 ? 13.074 8.443 -9.405 1.00 89.38 98 LEU A O 1
ATOM 799 N N . SER A 1 99 ? 12.163 9.902 -10.863 1.00 93.62 99 SER A N 1
ATOM 800 C CA . SER A 1 99 ? 11.779 10.902 -9.852 1.00 93.62 99 SER A CA 1
ATOM 801 C C . SER A 1 99 ? 10.755 10.332 -8.878 1.00 93.62 99 SER A C 1
ATOM 803 O O . SER A 1 99 ? 10.999 10.302 -7.676 1.00 93.62 99 SER A O 1
ATOM 805 N N . ILE A 1 100 ? 9.658 9.777 -9.406 1.00 92.69 100 ILE A N 1
ATOM 806 C CA . ILE A 1 100 ? 8.598 9.169 -8.592 1.00 92.69 100 ILE A CA 1
ATOM 807 C C . ILE A 1 100 ? 9.167 8.012 -7.767 1.00 92.69 100 ILE A C 1
ATOM 809 O O . ILE A 1 100 ? 8.907 7.910 -6.572 1.00 92.69 100 ILE A O 1
ATOM 813 N N . GLY A 1 101 ? 9.993 7.158 -8.380 1.00 89.50 101 GLY A N 1
ATOM 814 C CA . GLY A 1 101 ? 10.666 6.072 -7.672 1.00 89.50 101 GLY A CA 1
ATOM 815 C C . GLY A 1 101 ? 11.499 6.577 -6.491 1.00 89.50 101 GLY A C 1
ATOM 816 O O . GLY A 1 101 ? 11.384 6.038 -5.393 1.00 89.50 101 GLY A O 1
ATOM 817 N N . ALA A 1 102 ? 12.287 7.637 -6.686 1.00 91.19 102 ALA A N 1
ATOM 818 C CA . ALA A 1 102 ? 13.105 8.235 -5.632 1.00 91.19 102 ALA A CA 1
ATOM 819 C C . ALA A 1 102 ? 12.265 8.862 -4.504 1.00 91.19 102 ALA A C 1
ATOM 821 O O . ALA A 1 102 ? 12.633 8.745 -3.334 1.00 91.19 102 ALA A O 1
ATOM 822 N N . GLU A 1 103 ? 11.132 9.482 -4.836 1.00 93.50 103 GLU A N 1
ATOM 823 C CA . GLU A 1 103 ? 10.190 10.058 -3.868 1.00 93.50 103 GLU A CA 1
ATOM 824 C C . GLU A 1 103 ? 9.466 8.979 -3.048 1.00 93.50 103 GLU A C 1
ATOM 826 O O . GLU A 1 103 ? 9.299 9.117 -1.833 1.00 93.50 103 GLU A O 1
ATOM 831 N N . CYS A 1 104 ? 9.067 7.873 -3.684 1.00 91.06 104 CYS A N 1
ATOM 832 C CA . CYS A 1 104 ? 8.338 6.788 -3.027 1.00 91.06 104 CYS A CA 1
ATOM 833 C C . CYS A 1 104 ? 9.240 5.851 -2.213 1.00 91.06 104 CYS A C 1
ATOM 835 O O . CYS A 1 104 ? 8.806 5.297 -1.204 1.00 91.06 104 CYS A O 1
ATOM 837 N N . GLU A 1 105 ? 10.500 5.682 -2.601 1.00 90.44 105 GLU A N 1
ATOM 838 C CA . GLU A 1 105 ? 11.471 4.802 -1.947 1.00 90.44 105 GLU A CA 1
ATOM 839 C C . GLU A 1 105 ? 11.569 4.974 -0.405 1.00 90.44 105 GLU A C 1
ATOM 841 O O . GLU A 1 105 ? 11.464 3.978 0.324 1.00 90.44 105 GLU A O 1
ATOM 846 N N . PRO A 1 106 ? 11.696 6.190 0.172 1.00 93.19 106 PRO A N 1
ATOM 847 C CA . PRO A 1 106 ? 11.659 6.356 1.627 1.00 93.19 106 PRO A CA 1
ATOM 848 C C . PRO A 1 106 ? 10.313 5.961 2.255 1.00 93.19 106 PRO A C 1
ATOM 850 O O . PRO A 1 106 ? 10.295 5.517 3.406 1.00 93.19 106 PRO A O 1
ATOM 853 N N . LEU A 1 107 ? 9.197 6.097 1.533 1.00 93.06 107 LEU A N 1
ATOM 854 C CA . LEU A 1 107 ? 7.873 5.687 2.006 1.00 93.06 107 LEU A CA 1
ATOM 855 C C . LEU A 1 107 ? 7.757 4.162 2.038 1.00 93.06 107 LEU A C 1
ATOM 857 O O . LEU A 1 107 ? 7.319 3.605 3.045 1.00 93.06 107 LEU A O 1
ATOM 861 N N . PHE A 1 108 ? 8.235 3.471 1.004 1.00 91.50 108 PHE A N 1
ATOM 862 C CA . PHE A 1 108 ? 8.239 2.010 0.974 1.00 91.50 108 PHE A CA 1
ATOM 863 C C . PHE A 1 108 ? 9.096 1.403 2.084 1.00 91.50 108 PHE A C 1
ATOM 865 O O . PHE A 1 108 ? 8.683 0.431 2.720 1.00 91.50 108 PHE A O 1
ATOM 872 N N . ARG A 1 109 ? 10.238 2.021 2.413 1.00 91.25 109 ARG A N 1
ATOM 873 C CA . ARG A 1 109 ? 11.026 1.620 3.590 1.00 91.25 109 ARG A CA 1
ATOM 874 C C . ARG A 1 109 ? 10.230 1.736 4.888 1.00 91.25 109 ARG A C 1
ATOM 876 O O . ARG A 1 109 ? 10.285 0.824 5.712 1.00 91.25 109 ARG A O 1
ATOM 883 N N . LYS A 1 110 ? 9.461 2.815 5.073 1.00 92.25 110 LYS A N 1
ATOM 884 C CA . LYS A 1 110 ? 8.587 2.969 6.249 1.00 92.25 110 LYS A CA 1
ATOM 885 C C . LYS A 1 110 ? 7.507 1.890 6.288 1.00 92.25 110 LYS A C 1
ATOM 887 O O . LYS A 1 110 ? 7.304 1.299 7.343 1.00 92.25 110 LYS A O 1
ATOM 892 N N . VAL A 1 111 ? 6.8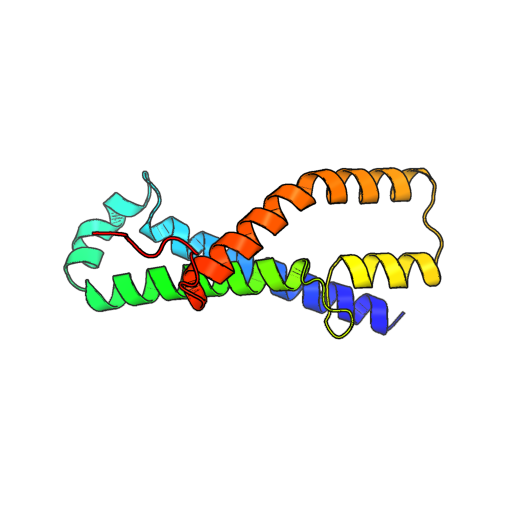70 1.584 5.156 1.00 92.69 111 VAL A N 1
ATOM 893 C CA . VAL A 1 111 ? 5.878 0.498 5.057 1.00 92.69 111 VAL A CA 1
ATOM 894 C C . VAL A 1 111 ? 6.500 -0.850 5.428 1.00 92.69 111 VAL A C 1
ATOM 896 O O . VAL A 1 111 ? 5.924 -1.588 6.224 1.00 92.69 111 VAL A O 1
ATOM 899 N N . ALA A 1 112 ? 7.700 -1.155 4.928 1.00 89.94 112 ALA A N 1
ATOM 900 C CA . ALA A 1 112 ? 8.413 -2.387 5.262 1.00 89.94 112 ALA A CA 1
ATOM 901 C C . ALA A 1 112 ? 8.738 -2.487 6.764 1.00 89.94 112 ALA A C 1
ATOM 903 O O . ALA A 1 112 ? 8.537 -3.540 7.373 1.00 89.94 112 ALA A O 1
ATOM 904 N N . ILE A 1 113 ? 9.191 -1.387 7.380 1.00 89.06 113 ILE A N 1
ATOM 905 C CA . ILE A 1 113 ? 9.426 -1.310 8.830 1.00 89.06 113 ILE A CA 1
ATOM 906 C C . ILE A 1 113 ? 8.118 -1.537 9.594 1.00 89.06 113 ILE A C 1
ATOM 908 O O . ILE A 1 113 ? 8.078 -2.381 10.485 1.00 89.06 113 ILE A O 1
ATOM 912 N N . LEU A 1 114 ? 7.044 -0.831 9.229 1.00 90.19 114 LEU A N 1
ATOM 913 C CA . LEU A 1 114 ? 5.738 -0.947 9.881 1.00 90.19 114 LEU A CA 1
ATOM 914 C C . LEU A 1 114 ? 5.183 -2.367 9.787 1.00 90.19 114 LEU A C 1
ATOM 916 O O . LEU A 1 114 ? 4.777 -2.920 10.804 1.00 90.19 114 LEU A O 1
ATOM 920 N N . ARG A 1 115 ? 5.238 -2.997 8.608 1.00 89.12 115 ARG A N 1
ATOM 921 C CA . ARG A 1 115 ? 4.855 -4.403 8.421 1.00 89.12 115 ARG A CA 1
ATOM 922 C C . ARG A 1 115 ? 5.648 -5.315 9.359 1.00 89.12 115 ARG A C 1
ATOM 924 O O . ARG A 1 115 ? 5.067 -6.154 10.039 1.00 89.12 115 ARG A O 1
ATOM 931 N N . ASN A 1 116 ? 6.968 -5.158 9.419 1.00 85.75 116 ASN A N 1
ATOM 932 C CA . ASN A 1 116 ? 7.806 -5.989 10.285 1.00 85.75 116 ASN A CA 1
ATOM 933 C C . ASN A 1 116 ? 7.520 -5.759 11.776 1.00 85.75 116 ASN A C 1
ATOM 935 O O . ASN A 1 116 ? 7.612 -6.702 12.558 1.00 85.75 116 ASN A O 1
ATOM 939 N N . THR A 1 117 ? 7.132 -4.547 12.171 1.00 84.12 117 THR A N 1
ATOM 940 C CA . THR A 1 117 ? 6.662 -4.263 13.531 1.00 84.12 117 THR A CA 1
ATOM 941 C C . THR A 1 117 ? 5.328 -4.951 13.808 1.00 84.12 117 THR A C 1
ATOM 943 O O . THR A 1 117 ? 5.236 -5.687 14.784 1.00 84.12 117 THR A O 1
ATOM 946 N N . VAL A 1 118 ? 4.336 -4.772 12.930 1.00 81.44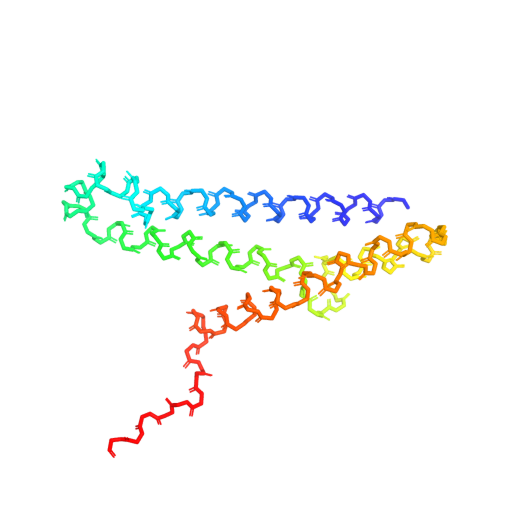 118 VAL A N 1
ATOM 947 C CA . VAL A 1 118 ? 2.970 -5.300 13.095 1.00 81.44 118 VAL A CA 1
ATOM 948 C C . VAL A 1 118 ? 2.933 -6.828 13.092 1.00 81.44 118 VAL A C 1
ATOM 950 O O . VAL A 1 118 ? 2.277 -7.419 13.938 1.00 81.44 118 VAL A O 1
ATOM 953 N N . PHE A 1 119 ? 3.648 -7.479 12.173 1.00 76.56 119 PHE A N 1
ATOM 954 C CA . PHE A 1 119 ? 3.586 -8.937 12.005 1.00 76.56 119 PHE A CA 1
ATOM 955 C C . PHE A 1 119 ? 4.769 -9.683 12.615 1.00 76.56 119 PHE A C 1
ATOM 957 O O . PHE A 1 119 ? 4.679 -10.876 12.888 1.00 76.56 119 PHE A O 1
ATOM 964 N N . GLY A 1 120 ? 5.911 -9.017 12.771 1.00 62.16 120 GLY A N 1
ATOM 965 C CA . GLY A 1 120 ? 7.136 -9.665 13.218 1.00 62.16 120 GLY A CA 1
ATOM 966 C C . GLY A 1 120 ? 7.419 -9.484 14.702 1.00 62.16 120 GLY A C 1
ATOM 967 O O . GLY A 1 120 ? 8.081 -10.347 15.265 1.00 62.16 120 GLY A O 1
ATOM 968 N N . HIS A 1 121 ? 7.021 -8.361 15.323 1.00 58.19 121 HIS A N 1
ATOM 969 C CA . HIS A 1 121 ? 7.510 -7.939 16.651 1.00 58.19 121 HIS A CA 1
ATOM 970 C C . HIS A 1 121 ? 9.040 -8.129 16.834 1.00 58.19 121 HIS A C 1
ATOM 972 O O . HIS A 1 121 ? 9.552 -8.182 17.949 1.00 58.19 121 HIS A O 1
ATOM 978 N N . LYS A 1 122 ? 9.819 -8.204 15.741 1.00 49.91 122 LYS A N 1
ATOM 979 C CA . LYS A 1 122 ? 11.271 -8.432 15.765 1.00 49.91 122 LYS A CA 1
ATOM 980 C C . LYS A 1 122 ? 11.998 -7.097 15.809 1.00 49.91 122 LYS A C 1
ATOM 982 O O . LYS A 1 122 ? 12.826 -6.792 14.953 1.00 49.91 122 LYS A O 1
ATOM 987 N N . SER A 1 123 ? 11.673 -6.269 16.796 1.00 52.38 123 SER A N 1
ATOM 988 C CA . SER A 1 123 ? 12.546 -5.149 17.124 1.00 52.38 123 SER A CA 1
ATOM 989 C C . SER A 1 123 ? 13.754 -5.724 17.872 1.00 52.38 123 SER A C 1
ATOM 991 O O . SER A 1 123 ? 13.586 -6.457 18.842 1.00 52.38 123 SER A O 1
ATOM 993 N N . LYS A 1 124 ? 14.982 -5.405 17.444 1.00 52.66 124 LYS A N 1
ATOM 994 C CA . LYS A 1 124 ? 16.210 -5.790 18.171 1.00 52.66 124 LYS A CA 1
ATOM 995 C C . LYS A 1 124 ? 16.295 -5.193 19.585 1.00 52.66 124 LYS A C 1
ATOM 997 O O . LYS A 1 124 ? 17.218 -5.532 20.318 1.00 52.66 124 LYS A O 1
ATOM 1002 N N . LYS A 1 125 ? 15.363 -4.318 19.985 1.00 51.56 125 LYS A N 1
ATOM 1003 C CA . LYS A 1 125 ? 15.247 -3.863 21.370 1.00 51.56 125 LYS A CA 1
ATOM 1004 C C . LYS A 1 125 ? 14.621 -4.977 22.207 1.00 51.56 125 LYS A C 1
ATOM 1006 O O . LYS A 1 125 ? 13.433 -4.964 22.506 1.00 51.56 125 LYS A O 1
ATOM 1011 N N . ILE A 1 126 ? 15.453 -5.938 22.594 1.00 42.22 126 ILE A N 1
ATOM 1012 C CA . ILE A 1 126 ? 15.274 -6.618 23.872 1.00 42.22 126 ILE A CA 1
ATOM 1013 C C . ILE A 1 126 ? 15.370 -5.500 24.915 1.00 42.22 126 ILE A C 1
ATOM 1015 O O . ILE A 1 126 ? 16.398 -4.831 25.000 1.00 42.22 126 ILE A O 1
ATOM 1019 N N . CYS A 1 127 ? 14.284 -5.232 25.640 1.00 37.59 127 CYS A N 1
ATOM 1020 C CA . CYS A 1 127 ? 14.358 -4.440 26.861 1.00 37.59 127 CYS A CA 1
ATOM 1021 C C . CYS A 1 127 ? 15.362 -5.127 27.791 1.00 37.59 127 CYS A C 1
ATOM 1023 O O . CYS A 1 127 ? 15.039 -6.149 28.393 1.00 37.59 127 CYS A O 1
ATOM 1025 N N . SER A 1 128 ? 16.571 -4.578 27.907 1.00 35.72 128 SER A N 1
ATOM 1026 C CA . SER A 1 128 ? 17.349 -4.733 29.128 1.00 35.72 128 SER A CA 1
ATOM 1027 C C . SER A 1 128 ? 16.541 -4.043 30.226 1.00 35.72 128 SER A C 1
ATOM 1029 O O . SER A 1 128 ? 16.429 -2.814 30.227 1.00 35.72 128 SER A O 1
ATOM 1031 N N . LYS A 1 129 ? 15.873 -4.845 31.057 1.00 37.12 129 LYS A N 1
ATOM 1032 C CA . LYS A 1 129 ? 15.477 -4.403 32.393 1.00 37.12 129 LYS A CA 1
ATOM 1033 C C . LYS A 1 129 ? 16.728 -4.156 33.223 1.00 37.12 129 LYS A C 1
ATOM 1035 O O . LYS A 1 129 ? 17.710 -4.899 33.000 1.00 37.12 129 LYS A O 1
#

Sequence (129 aa):
MDDINKYVTELRHAANIASLNYDIWRTFNGEETRPIFVDTMNTYTLYFQTAIHAHFAALLIALYRVHEPRSDTVNVPGLVKIVKESHPFSAEIKKTVLSIGAECEPLFRKVAILRNTVFGHKSKKICSK